Protein AF-A0A7R7CDA8-F1 (afdb_monomer_lite)

Foldseek 3Di:
DDDDDDDDDDDDPPDDPDQPWDKEKEFEDEPHAGFFQWKKWKWFAAADFIHTFDIDTHHPRRMDMDTGRLVVSVLGWIKMWTAWGFTPDDPTDDIDRPDIWMATAASDHDRYFYIYPQRRCLLCVLQVVQDDPNTGYDHRVSSRRSSVCSLLQADGRVRHGHPVVVPD

Structure (mmCIF, N/CA/C/O backbone):
data_AF-A0A7R7CDA8-F1
#
_entry.id   AF-A0A7R7CDA8-F1
#
loop_
_atom_site.group_PDB
_atom_site.id
_atom_site.type_symbol
_atom_site.label_atom_id
_atom_site.label_alt_id
_atom_site.label_comp_id
_atom_site.label_asym_id
_atom_site.label_entity_id
_atom_site.label_seq_id
_atom_site.pdbx_PDB_ins_code
_atom_site.Cartn_x
_atom_site.Cartn_y
_atom_site.Cartn_z
_atom_site.occupancy
_atom_site.B_iso_or_equiv
_atom_site.auth_seq_id
_atom_site.auth_comp_id
_atom_site.auth_asym_id
_atom_site.auth_atom_id
_atom_site.pdbx_PDB_model_num
ATOM 1 N N . MET A 1 1 ? -35.662 58.544 35.045 1.00 44.59 1 MET A N 1
ATOM 2 C CA . MET A 1 1 ? -34.214 58.289 34.892 1.00 44.59 1 MET A CA 1
ATOM 3 C C . MET A 1 1 ? -34.070 57.003 34.082 1.00 44.59 1 MET A C 1
ATOM 5 O O . MET A 1 1 ? -34.514 55.969 34.555 1.00 44.59 1 MET A O 1
ATOM 9 N N . ARG A 1 2 ? -33.651 57.085 32.811 1.00 40.75 2 ARG A N 1
ATOM 10 C CA . ARG A 1 2 ? -33.626 55.955 31.859 1.00 40.75 2 ARG A CA 1
ATOM 11 C C . ARG A 1 2 ? -32.234 55.307 31.880 1.00 40.75 2 ARG A C 1
ATOM 13 O O . ARG A 1 2 ? -31.263 56.012 31.633 1.00 40.75 2 ARG A O 1
ATOM 20 N N . LEU A 1 3 ? -32.142 54.012 32.191 1.00 42.69 3 LEU A N 1
ATOM 21 C CA . LEU A 1 3 ? -30.902 53.231 32.065 1.00 42.69 3 LEU A CA 1
ATOM 22 C C . LEU A 1 3 ? -30.640 52.905 30.581 1.00 42.69 3 LEU A C 1
ATOM 24 O O . LEU A 1 3 ? -31.584 52.492 29.901 1.00 42.69 3 LEU A O 1
ATOM 28 N N . PRO A 1 4 ? -29.406 53.037 30.065 1.00 54.59 4 PRO A N 1
ATOM 29 C CA . PRO A 1 4 ? -29.075 52.555 28.732 1.00 54.59 4 PRO A CA 1
ATOM 30 C C . PRO A 1 4 ? -28.797 51.043 28.758 1.00 54.59 4 PRO A C 1
ATOM 32 O O . PRO A 1 4 ? -28.046 50.545 29.595 1.00 54.59 4 PRO A O 1
ATOM 35 N N . PHE A 1 5 ? -29.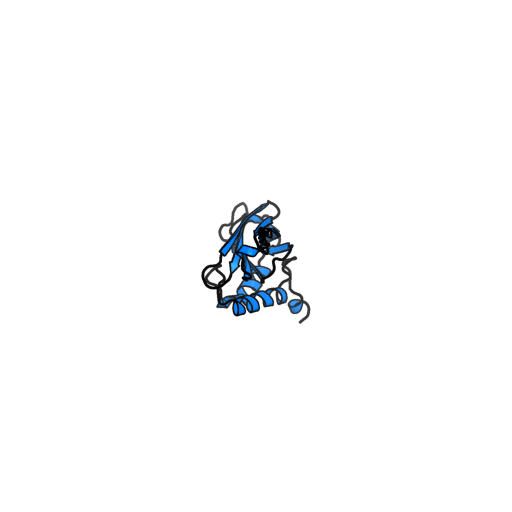410 50.319 27.822 1.00 48.09 5 PHE A N 1
ATOM 36 C CA . PHE A 1 5 ? -29.092 48.925 27.516 1.00 48.09 5 PHE A CA 1
ATOM 37 C C . PHE A 1 5 ? -27.724 48.855 26.822 1.00 48.09 5 PHE A C 1
ATOM 39 O O . PHE A 1 5 ? -27.532 49.476 25.778 1.00 48.09 5 PHE A O 1
ATOM 46 N N . LEU A 1 6 ? -26.782 48.091 27.382 1.00 49.06 6 LEU A N 1
ATOM 47 C CA . LEU A 1 6 ? -25.531 47.735 26.709 1.00 49.06 6 LEU A CA 1
ATOM 48 C C . LEU A 1 6 ? -25.784 46.506 25.824 1.00 49.06 6 LEU A C 1
ATOM 50 O O . LEU A 1 6 ? -26.070 45.422 26.331 1.00 49.06 6 LEU A O 1
ATOM 54 N N . ALA A 1 7 ? -25.690 46.671 24.506 1.00 50.28 7 ALA A N 1
ATOM 55 C CA . ALA A 1 7 ? -25.709 45.563 23.559 1.00 50.28 7 ALA A CA 1
ATOM 56 C C . ALA A 1 7 ? -24.302 44.946 23.469 1.00 50.28 7 ALA A C 1
ATOM 58 O O . ALA A 1 7 ? -23.361 45.607 23.035 1.00 50.28 7 ALA A O 1
ATOM 59 N N . PHE A 1 8 ? -24.154 43.686 23.880 1.00 51.22 8 PHE A N 1
ATOM 60 C CA . PHE A 1 8 ? -22.940 42.904 23.643 1.00 51.22 8 PHE A CA 1
ATOM 61 C C . PHE A 1 8 ? -23.009 42.286 22.242 1.00 51.22 8 PHE A C 1
ATOM 63 O O . PHE A 1 8 ? -23.860 41.440 21.972 1.00 51.22 8 PHE A O 1
ATOM 70 N N . ALA A 1 9 ? -22.118 42.708 21.345 1.00 58.09 9 ALA A N 1
ATOM 71 C CA . ALA A 1 9 ? -21.934 42.062 20.053 1.00 58.09 9 ALA A CA 1
ATOM 72 C C . ALA A 1 9 ? -21.093 40.788 20.239 1.00 58.09 9 ALA A C 1
ATOM 74 O O . ALA A 1 9 ? -19.921 40.859 20.609 1.00 58.09 9 ALA A O 1
ATOM 75 N N . PHE A 1 10 ? -21.688 39.621 19.989 1.00 52.91 10 PHE A N 1
ATOM 76 C CA . PHE A 1 10 ? -20.955 38.360 19.885 1.00 52.91 10 PHE A CA 1
ATOM 77 C C . PHE A 1 10 ? -20.250 38.313 18.526 1.00 52.91 10 PHE A C 1
ATOM 79 O O . PHE A 1 10 ? -20.888 38.121 17.492 1.00 52.91 10 PHE A O 1
ATOM 86 N N . VAL A 1 11 ? -18.929 38.489 18.519 1.00 62.44 11 VAL A N 1
ATOM 87 C CA . VAL A 1 11 ? -18.104 38.206 17.339 1.00 62.44 11 VAL A CA 1
ATOM 88 C C . VAL A 1 11 ? -17.944 36.691 17.249 1.00 62.44 11 VAL A C 1
ATOM 90 O O . VAL A 1 11 ? -17.251 36.078 18.058 1.00 62.44 11 VAL A O 1
ATOM 93 N N . THR A 1 12 ? -18.612 36.070 16.282 1.00 63.50 12 THR A N 1
ATOM 94 C CA . THR A 1 12 ? -18.395 34.664 15.934 1.00 63.50 12 THR A CA 1
ATOM 95 C C . THR A 1 12 ? -17.119 34.578 15.102 1.00 63.50 12 THR A C 1
ATOM 97 O O . THR A 1 12 ? -17.094 34.965 13.937 1.00 63.50 12 THR A O 1
ATOM 100 N N . ALA A 1 13 ? -16.032 34.101 15.708 1.00 61.81 13 ALA A N 1
ATOM 101 C CA . ALA A 1 13 ? -14.831 33.740 14.968 1.00 61.81 13 ALA A CA 1
ATOM 102 C C . ALA A 1 13 ? -15.114 32.453 14.180 1.00 61.81 13 ALA A C 1
ATOM 104 O O . ALA A 1 13 ? -15.270 31.379 14.761 1.00 61.81 13 ALA A O 1
ATOM 105 N N . ALA A 1 14 ? -15.213 32.562 12.855 1.00 57.84 14 ALA A N 1
ATOM 106 C CA . ALA A 1 14 ? -15.230 31.402 11.978 1.00 57.84 14 ALA A CA 1
ATOM 107 C C . ALA A 1 14 ? -13.819 30.794 11.957 1.00 57.84 14 ALA A C 1
ATOM 109 O O . ALA A 1 14 ? -12.921 31.305 11.289 1.00 57.84 14 ALA A O 1
ATOM 110 N N . PHE A 1 15 ? -13.607 29.719 12.715 1.00 57.94 15 PHE A N 1
ATOM 111 C CA . PHE A 1 15 ? -12.424 28.881 12.551 1.00 57.94 15 PHE A CA 1
ATOM 112 C C . PHE A 1 15 ? -12.569 28.131 11.225 1.00 57.94 15 PHE A C 1
ATOM 114 O O . PHE A 1 15 ? -13.362 27.197 11.118 1.00 57.94 15 PHE A O 1
ATOM 121 N N . GLY A 1 16 ? -11.841 28.562 10.194 1.00 54.62 16 GLY A N 1
ATOM 122 C CA . GLY A 1 16 ? -11.698 27.766 8.980 1.00 54.62 16 GLY A CA 1
ATOM 123 C C . GLY A 1 16 ? -11.027 26.441 9.338 1.00 54.62 16 GLY A C 1
ATOM 124 O O . GLY A 1 16 ? -9.942 26.449 9.919 1.00 54.62 16 GLY A O 1
ATOM 125 N N . GLN A 1 17 ? -11.670 25.311 9.029 1.00 57.81 17 GLN A N 1
ATOM 126 C CA . GLN A 1 17 ? -11.016 24.007 9.110 1.00 57.81 17 GLN A CA 1
ATOM 127 C C . GLN A 1 17 ? -9.815 24.029 8.165 1.00 57.81 17 GLN A C 1
ATOM 129 O O . GLN A 1 17 ? -9.971 24.077 6.946 1.00 57.81 17 GLN A O 1
ATOM 134 N N . VAL A 1 18 ? -8.611 24.027 8.732 1.00 57.12 18 VAL A N 1
ATOM 135 C CA . VAL A 1 18 ? -7.400 23.776 7.957 1.00 57.12 18 VAL A CA 1
ATOM 136 C C . VAL A 1 18 ? -7.504 22.333 7.475 1.00 57.12 18 VAL A C 1
ATOM 138 O O . VAL A 1 18 ? -7.605 21.420 8.295 1.00 57.12 18 VAL A O 1
ATOM 141 N N . ALA A 1 19 ? -7.535 22.128 6.158 1.00 60.88 19 ALA A N 1
ATOM 142 C CA . ALA A 1 19 ? -7.424 20.792 5.592 1.00 60.88 19 ALA A CA 1
ATOM 143 C C . ALA A 1 19 ? -6.129 20.157 6.119 1.00 60.88 19 ALA A C 1
ATOM 145 O O . ALA A 1 19 ? -5.048 20.728 5.962 1.00 60.88 19 ALA A O 1
ATOM 146 N N . SER A 1 20 ? -6.240 19.007 6.783 1.00 73.81 20 SER A N 1
ATOM 147 C CA . SER A 1 20 ? -5.081 18.280 7.298 1.00 73.81 20 SER A CA 1
ATOM 148 C C . SER A 1 20 ? -4.469 17.501 6.141 1.00 73.81 20 SER A C 1
ATOM 150 O O . SER A 1 20 ? -4.792 16.334 5.923 1.00 73.81 20 SER A O 1
ATOM 152 N N . ALA A 1 21 ? -3.649 18.183 5.346 1.00 84.31 21 ALA A N 1
ATOM 153 C CA . ALA A 1 21 ? -2.891 17.552 4.280 1.00 84.31 21 ALA A CA 1
ATOM 154 C C . ALA A 1 21 ? -1.865 16.595 4.900 1.00 84.31 21 ALA A C 1
ATOM 156 O O . ALA A 1 21 ? -0.962 17.022 5.619 1.00 84.31 21 ALA A O 1
ATOM 157 N N . GLU A 1 22 ? -2.018 15.307 4.621 1.00 92.19 22 GLU A N 1
ATOM 158 C CA . GLU A 1 22 ? -1.048 14.281 4.974 1.00 92.19 22 GLU A CA 1
ATOM 159 C C . GLU A 1 22 ? -0.242 13.855 3.752 1.00 92.19 22 GLU A C 1
ATOM 161 O O . GLU A 1 22 ? -0.680 13.968 2.602 1.00 92.19 22 GLU A O 1
ATOM 166 N N . GLN A 1 23 ? 0.968 13.374 4.023 1.00 95.56 23 GLN A N 1
ATOM 167 C CA . GLN A 1 23 ? 1.880 12.8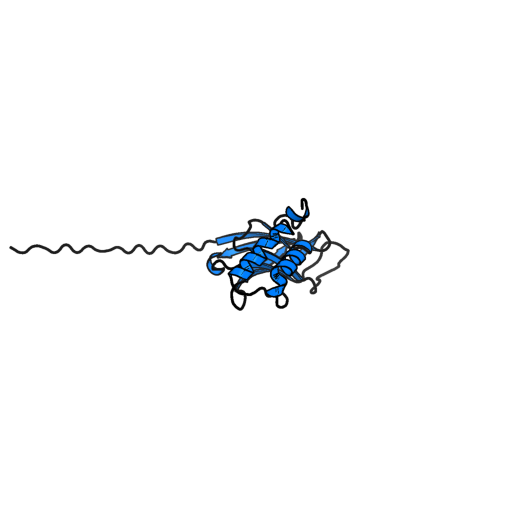61 3.019 1.00 95.56 23 GLN A CA 1
ATOM 168 C C . GLN A 1 23 ? 2.157 11.390 3.300 1.00 95.56 23 GLN A C 1
ATOM 170 O O . GLN A 1 23 ? 2.491 11.018 4.421 1.00 95.56 23 GLN A O 1
ATOM 175 N N . LEU A 1 24 ? 2.072 10.585 2.248 1.00 97.50 24 LEU A N 1
ATOM 176 C CA . LEU A 1 24 ? 2.471 9.184 2.256 1.00 97.50 24 LEU A CA 1
ATOM 177 C C . LEU A 1 24 ? 3.455 8.974 1.112 1.00 97.50 24 LEU A C 1
ATOM 179 O O . LEU A 1 24 ? 3.135 9.275 -0.039 1.00 97.50 24 LEU A O 1
ATOM 183 N N . VAL A 1 25 ? 4.643 8.472 1.420 1.00 98.50 25 VAL A N 1
ATOM 184 C CA . VAL A 1 25 ? 5.597 7.997 0.412 1.00 98.50 25 VAL A CA 1
ATOM 185 C C . VAL A 1 25 ? 5.597 6.478 0.391 1.00 98.50 25 VAL A C 1
ATOM 187 O O . VAL A 1 25 ? 5.210 5.834 1.363 1.00 98.50 25 VAL A O 1
ATOM 190 N N . GLY A 1 26 ? 6.027 5.880 -0.706 1.00 98.50 26 GLY A N 1
ATOM 191 C CA . GLY A 1 26 ? 6.165 4.437 -0.732 1.00 98.50 26 GLY A CA 1
ATOM 192 C C . GLY A 1 26 ? 6.787 3.905 -2.000 1.00 98.50 26 GLY A C 1
ATOM 193 O O . GLY A 1 26 ? 7.103 4.665 -2.912 1.00 98.50 26 GLY A O 1
ATOM 194 N N . ASN A 1 27 ? 6.939 2.587 -2.039 1.00 98.62 27 ASN A N 1
ATOM 195 C CA . ASN A 1 27 ? 7.483 1.856 -3.174 1.00 98.62 27 ASN A CA 1
ATOM 196 C C . ASN A 1 27 ? 6.552 0.712 -3.572 1.00 98.62 27 ASN A C 1
ATOM 198 O O . ASN A 1 27 ? 5.905 0.100 -2.718 1.00 98.62 27 ASN A O 1
ATOM 202 N N . ILE A 1 28 ? 6.492 0.421 -4.870 1.00 98.75 28 ILE A N 1
ATOM 203 C CA . ILE A 1 28 ? 5.852 -0.780 -5.404 1.00 98.75 28 ILE A CA 1
ATOM 204 C C . ILE A 1 28 ? 6.943 -1.742 -5.863 1.00 98.75 28 ILE A C 1
ATOM 206 O O . ILE A 1 28 ? 7.731 -1.426 -6.762 1.00 98.75 28 ILE A O 1
ATOM 210 N N . ASN A 1 29 ? 6.955 -2.932 -5.274 1.00 97.94 29 ASN A N 1
ATOM 211 C CA . ASN A 1 29 ? 7.921 -3.978 -5.569 1.00 97.94 29 ASN A CA 1
ATOM 212 C C . ASN A 1 29 ? 7.197 -5.257 -5.998 1.00 97.94 29 ASN A C 1
ATOM 214 O O . ASN A 1 29 ? 6.132 -5.583 -5.483 1.00 97.94 29 ASN A O 1
ATOM 218 N N . GLY A 1 30 ? 7.796 -6.001 -6.920 1.00 95.44 30 GLY A N 1
ATOM 219 C CA . GLY A 1 30 ? 7.362 -7.346 -7.278 1.00 95.44 30 GLY A CA 1
ATOM 220 C C . GLY A 1 30 ? 8.524 -8.159 -7.828 1.00 95.44 30 GLY A C 1
ATOM 221 O O . GLY A 1 30 ? 9.434 -7.612 -8.448 1.00 95.44 30 GLY A O 1
ATOM 222 N N . GLY A 1 31 ? 8.545 -9.457 -7.540 1.00 91.88 31 GLY A N 1
ATOM 223 C CA . GLY A 1 31 ? 9.640 -10.373 -7.858 1.00 91.88 31 GLY A CA 1
ATOM 224 C C . GLY A 1 31 ? 10.962 -10.048 -7.152 1.00 91.88 31 GLY A C 1
ATOM 225 O O . GLY A 1 31 ? 11.999 -10.568 -7.556 1.00 91.88 31 GLY A O 1
ATOM 226 N N . GLY A 1 32 ? 10.951 -9.164 -6.146 1.00 90.62 32 GLY A N 1
ATOM 227 C CA . GLY A 1 32 ? 12.151 -8.665 -5.458 1.00 90.62 32 GLY A CA 1
ATOM 228 C C . GLY A 1 32 ? 12.735 -7.351 -6.000 1.00 90.62 32 GLY A C 1
ATOM 229 O O . GLY A 1 32 ? 13.841 -6.981 -5.618 1.00 90.62 32 GLY A O 1
ATOM 230 N N . GLY A 1 33 ? 12.029 -6.628 -6.875 1.00 95.06 33 GLY A N 1
ATOM 231 C CA . GLY A 1 33 ? 12.523 -5.390 -7.489 1.00 95.06 33 GLY A CA 1
ATOM 232 C C . GLY A 1 33 ? 11.400 -4.419 -7.840 1.00 95.06 33 GLY A C 1
ATOM 233 O O . GLY A 1 33 ? 10.232 -4.747 -7.642 1.00 95.06 33 GLY A O 1
ATOM 234 N N . PRO A 1 34 ? 11.728 -3.208 -8.313 1.00 97.56 34 PRO A N 1
ATOM 235 C CA . PRO A 1 34 ? 10.736 -2.156 -8.473 1.00 97.56 34 PRO A CA 1
ATOM 236 C C . PRO A 1 34 ? 9.818 -2.385 -9.677 1.00 97.56 34 PRO A C 1
ATOM 238 O O . PRO A 1 34 ? 10.229 -2.928 -10.710 1.00 97.56 34 PRO A O 1
ATOM 241 N N . ILE A 1 35 ? 8.576 -1.919 -9.546 1.00 98.19 35 ILE A N 1
ATOM 242 C CA . ILE A 1 35 ? 7.593 -1.863 -10.630 1.00 98.19 35 ILE A CA 1
ATOM 243 C C . ILE A 1 35 ? 7.330 -0.394 -10.960 1.00 98.19 35 ILE A C 1
ATOM 245 O O . ILE A 1 35 ? 6.693 0.329 -10.191 1.00 98.19 35 ILE A O 1
ATOM 249 N N . ALA A 1 36 ? 7.799 0.049 -12.124 1.00 97.88 36 ALA A N 1
ATOM 250 C CA . ALA A 1 36 ? 7.586 1.418 -12.587 1.00 97.88 36 ALA A CA 1
ATOM 251 C C . ALA A 1 36 ? 6.233 1.595 -13.270 1.00 97.88 36 ALA A C 1
ATOM 253 O O . ALA A 1 36 ? 5.645 0.623 -13.735 1.00 97.88 36 ALA A O 1
ATOM 254 N N . LYS A 1 37 ? 5.757 2.839 -13.397 1.00 97.94 37 LYS A N 1
ATOM 255 C CA . LYS A 1 37 ? 4.505 3.184 -14.095 1.00 97.94 37 LYS A CA 1
ATOM 256 C C . LYS A 1 37 ? 3.281 2.385 -13.617 1.00 97.94 37 LYS A C 1
ATOM 258 O O . LYS A 1 37 ? 2.303 2.257 -14.351 1.00 97.94 37 LYS A O 1
ATOM 263 N N . SER A 1 38 ? 3.330 1.830 -12.408 1.00 98.56 38 SER A N 1
ATOM 264 C CA . SER A 1 38 ? 2.185 1.188 -11.771 1.00 98.56 38 SER A CA 1
ATOM 265 C C . SER A 1 38 ? 1.227 2.279 -11.329 1.00 98.56 38 SER A C 1
ATOM 267 O O . SER A 1 38 ? 1.658 3.235 -10.687 1.00 98.56 38 SER A O 1
ATOM 269 N N . THR A 1 39 ? -0.063 2.141 -11.625 1.00 98.81 39 THR A N 1
ATOM 270 C CA . THR A 1 39 ? -1.084 3.035 -11.070 1.00 98.81 39 THR A CA 1
ATOM 271 C C . THR A 1 39 ? -1.294 2.675 -9.609 1.00 98.81 39 THR A C 1
ATOM 273 O O . THR A 1 39 ? -1.633 1.533 -9.309 1.00 98.81 39 THR A O 1
ATOM 276 N N . VAL A 1 40 ? -1.076 3.629 -8.706 1.00 98.88 40 VAL A N 1
ATOM 277 C CA . VAL A 1 40 ? -1.234 3.445 -7.261 1.00 98.88 40 VAL A CA 1
ATOM 278 C C . VAL A 1 40 ? -2.386 4.311 -6.789 1.00 98.88 40 VAL A C 1
ATOM 280 O O . VAL A 1 40 ? -2.373 5.526 -6.991 1.00 98.88 40 VAL A O 1
ATOM 283 N N . THR A 1 41 ? -3.358 3.697 -6.128 1.00 98.88 41 THR A N 1
ATOM 284 C CA . THR A 1 41 ? -4.545 4.383 -5.620 1.00 98.88 41 THR A CA 1
ATOM 285 C C . THR A 1 41 ? -4.647 4.193 -4.114 1.00 98.88 41 THR A C 1
ATOM 287 O O . THR A 1 41 ? -4.564 3.067 -3.625 1.00 98.88 41 THR A O 1
ATOM 290 N N . LEU A 1 42 ? -4.831 5.299 -3.392 1.00 98.75 42 LEU A N 1
ATOM 291 C CA . LEU A 1 42 ? -5.131 5.323 -1.965 1.00 98.75 42 LEU A CA 1
ATOM 292 C C . LEU A 1 42 ? -6.640 5.421 -1.758 1.00 98.75 42 LEU A C 1
ATOM 294 O O . LEU A 1 42 ? -7.300 6.322 -2.285 1.00 98.75 42 LEU A O 1
ATOM 298 N N . TRP A 1 43 ? -7.161 4.512 -0.947 1.00 98.81 43 TRP A N 1
ATOM 299 C CA . TRP A 1 43 ? -8.577 4.358 -0.662 1.00 98.81 43 TRP A CA 1
ATOM 300 C C . TRP A 1 43 ? -8.857 4.445 0.837 1.00 98.81 43 TRP A C 1
ATOM 302 O O . TRP A 1 43 ? -8.009 4.091 1.654 1.00 98.81 43 TRP A O 1
ATOM 312 N N . ALA A 1 44 ? -10.079 4.842 1.175 1.00 98.56 44 ALA A N 1
ATOM 313 C CA . ALA A 1 44 ? -10.680 4.694 2.494 1.00 98.56 44 ALA A CA 1
ATOM 314 C C . ALA A 1 44 ? -11.804 3.646 2.427 1.00 98.56 44 ALA A C 1
ATOM 316 O O . ALA A 1 44 ? -12.765 3.811 1.673 1.00 98.56 44 ALA A O 1
ATOM 317 N N . ALA A 1 45 ? -11.657 2.554 3.173 1.00 98.56 45 ALA A N 1
ATOM 318 C CA . ALA A 1 45 ? -12.616 1.466 3.309 1.00 98.56 45 ALA A CA 1
ATOM 319 C C . ALA A 1 45 ? -13.488 1.669 4.551 1.00 98.56 45 ALA A C 1
ATOM 321 O O . ALA A 1 45 ? -13.007 1.562 5.683 1.00 98.56 45 ALA A O 1
ATOM 322 N N . GLY A 1 46 ? -14.776 1.878 4.312 1.00 96.88 46 GLY A N 1
ATOM 323 C CA . GLY A 1 46 ? -15.813 1.941 5.332 1.00 96.88 46 GLY A CA 1
ATOM 324 C C . GLY A 1 46 ? -17.023 1.104 4.932 1.00 96.88 46 GLY A C 1
ATOM 325 O O . GLY A 1 46 ? -16.920 0.118 4.188 1.00 96.88 46 GLY A O 1
ATOM 326 N N . GLU A 1 47 ? -18.192 1.518 5.408 1.00 94.81 47 GLU A N 1
ATOM 327 C CA . GLU A 1 47 ? -19.454 0.903 5.010 1.00 94.81 47 GLU A CA 1
ATOM 328 C C . GLU A 1 47 ? -19.806 1.278 3.563 1.00 94.81 47 GLU A C 1
ATOM 330 O O . GLU A 1 47 ? -19.939 2.449 3.214 1.00 94.81 47 GLU A O 1
ATOM 335 N N . GLY A 1 48 ? -19.991 0.272 2.705 1.00 93.50 48 GLY A N 1
ATOM 336 C CA . GLY A 1 48 ? -20.367 0.478 1.305 1.00 93.50 48 GLY A CA 1
ATOM 337 C C . GLY A 1 48 ? -19.174 0.534 0.352 1.00 93.50 48 GLY A C 1
ATOM 338 O O . GLY A 1 48 ? -18.267 -0.286 0.440 1.00 93.50 48 GLY A O 1
ATOM 339 N N . ALA A 1 49 ? -19.214 1.418 -0.644 1.00 96.62 49 ALA A N 1
ATOM 340 C CA . ALA A 1 49 ? -18.121 1.540 -1.607 1.00 96.62 49 ALA A CA 1
ATOM 341 C C . ALA A 1 49 ? -16.968 2.367 -1.006 1.00 96.62 49 ALA A C 1
ATOM 343 O O . ALA A 1 49 ? -17.237 3.412 -0.414 1.00 96.62 49 ALA A O 1
ATOM 344 N N . PRO A 1 50 ? -15.701 1.950 -1.171 1.00 98.25 50 PRO A N 1
ATOM 345 C CA . PRO A 1 50 ? -14.565 2.694 -0.646 1.00 98.25 50 PRO A CA 1
ATOM 346 C C . PRO A 1 50 ? -14.388 4.036 -1.367 1.00 98.25 50 PRO A C 1
ATOM 348 O O . PRO A 1 50 ? -14.588 4.150 -2.579 1.00 98.25 50 PRO A O 1
ATOM 351 N N . THR A 1 51 ? -13.954 5.049 -0.622 1.00 98.12 51 THR A N 1
ATOM 352 C CA . THR A 1 51 ? -13.704 6.395 -1.150 1.00 98.12 51 THR A CA 1
ATOM 353 C C . THR A 1 51 ? -12.286 6.484 -1.703 1.00 98.12 51 THR A C 1
ATOM 355 O O . THR A 1 51 ? -11.324 6.211 -0.987 1.00 98.12 51 THR A O 1
ATOM 358 N N . LYS A 1 52 ? -12.123 6.903 -2.965 1.00 98.12 52 LYS A N 1
ATOM 359 C CA . LYS A 1 52 ? -10.799 7.211 -3.530 1.00 98.12 52 LYS A CA 1
ATOM 360 C C . LYS A 1 52 ? -10.277 8.516 -2.933 1.00 98.12 52 LYS A C 1
ATOM 362 O O . LYS A 1 52 ? -10.889 9.564 -3.134 1.00 98.12 52 LYS A O 1
ATOM 367 N N . LEU A 1 53 ? -9.143 8.466 -2.240 1.00 97.94 53 LEU A N 1
ATOM 368 C CA . LEU A 1 53 ? -8.523 9.641 -1.624 1.00 97.94 53 LEU A CA 1
ATOM 369 C C . LEU A 1 53 ? -7.516 10.312 -2.556 1.00 97.94 53 LEU A C 1
ATOM 371 O O . LEU A 1 53 ? -7.498 11.537 -2.663 1.00 97.94 53 LEU A O 1
ATOM 375 N N . SER A 1 54 ? -6.678 9.515 -3.220 1.00 98.00 54 SER A N 1
ATOM 376 C CA . SER A 1 54 ? -5.641 10.002 -4.130 1.00 98.00 54 SER A CA 1
ATOM 377 C C . SER A 1 54 ? -5.191 8.898 -5.088 1.00 98.00 54 SER A C 1
ATOM 379 O O . SER A 1 54 ? -5.417 7.715 -4.836 1.00 98.00 54 SER A O 1
ATOM 381 N N . GLU A 1 55 ? -4.575 9.279 -6.202 1.00 98.56 55 GLU A N 1
ATOM 382 C CA . GLU A 1 55 ? -4.086 8.364 -7.233 1.00 98.56 55 GLU A CA 1
ATOM 383 C C . GLU A 1 55 ? -2.848 8.952 -7.906 1.00 98.56 55 GLU A C 1
ATOM 385 O O . GLU A 1 55 ? -2.783 10.152 -8.167 1.00 98.56 55 GLU A O 1
ATOM 390 N N . THR A 1 56 ? -1.854 8.110 -8.159 1.00 98.62 56 THR A N 1
ATOM 391 C CA . THR A 1 56 ? -0.591 8.499 -8.787 1.00 98.62 56 THR A CA 1
ATOM 392 C C . THR A 1 56 ? -0.023 7.331 -9.594 1.00 98.62 56 THR A C 1
ATOM 394 O O . THR A 1 56 ? -0.651 6.279 -9.723 1.00 98.62 56 THR A O 1
ATOM 397 N N . SER A 1 57 ? 1.157 7.504 -10.181 1.00 98.56 57 SER A N 1
ATOM 398 C CA . SER A 1 57 ? 1.906 6.418 -10.812 1.00 98.56 57 SER A CA 1
ATOM 399 C C . SER A 1 57 ? 3.341 6.378 -10.311 1.00 98.56 57 SER A C 1
ATOM 401 O O . SER A 1 57 ? 3.904 7.416 -9.966 1.00 98.56 57 SER A O 1
ATOM 403 N N . THR A 1 58 ? 3.925 5.183 -10.263 1.00 98.75 58 THR A N 1
ATOM 404 C CA . THR A 1 58 ? 5.306 5.019 -9.800 1.00 98.75 58 THR A CA 1
ATOM 405 C C . THR A 1 58 ? 6.337 5.538 -10.800 1.00 98.75 58 THR A C 1
ATOM 407 O O . THR A 1 58 ? 6.153 5.434 -12.018 1.00 98.75 58 THR A O 1
ATOM 410 N N . GLY A 1 59 ? 7.449 6.056 -10.274 1.00 98.31 59 GLY A N 1
ATOM 411 C CA . GLY A 1 59 ? 8.663 6.356 -11.033 1.00 98.31 59 GLY A CA 1
ATOM 412 C C . GLY A 1 59 ? 9.414 5.097 -11.479 1.00 98.31 59 GLY A C 1
ATOM 413 O O . GLY A 1 59 ? 8.990 3.972 -11.212 1.00 98.31 59 GLY A O 1
ATOM 414 N N . ASP A 1 60 ? 10.548 5.274 -12.164 1.00 96.31 60 ASP A N 1
ATOM 415 C CA . ASP A 1 60 ? 11.365 4.155 -12.668 1.00 96.31 60 ASP A CA 1
ATOM 416 C C . ASP A 1 60 ? 11.969 3.275 -11.564 1.00 96.31 60 ASP A C 1
ATOM 418 O O . ASP A 1 60 ? 12.257 2.103 -11.801 1.00 96.31 60 ASP A O 1
ATOM 422 N N . ASP A 1 61 ? 12.123 3.826 -10.364 1.00 96.88 61 ASP A N 1
ATOM 423 C CA . ASP A 1 61 ? 12.569 3.156 -9.143 1.00 96.88 61 ASP A CA 1
ATOM 424 C C . ASP A 1 61 ? 11.418 2.522 -8.343 1.00 96.88 61 ASP A C 1
ATOM 426 O O . ASP A 1 61 ? 11.645 1.978 -7.266 1.00 96.88 61 ASP A O 1
ATOM 430 N N . GLY A 1 62 ? 10.186 2.559 -8.861 1.00 98.31 62 GLY A N 1
ATOM 431 C CA . GLY A 1 62 ? 9.001 2.042 -8.180 1.00 98.31 62 GLY A CA 1
ATOM 432 C C . GLY A 1 62 ? 8.450 2.969 -7.095 1.00 98.31 62 GLY A C 1
ATOM 433 O O . GLY A 1 62 ? 7.439 2.625 -6.481 1.00 98.31 62 GLY A O 1
ATOM 434 N N . ALA A 1 63 ? 9.056 4.140 -6.878 1.00 98.75 63 ALA A N 1
ATOM 435 C CA . ALA A 1 63 ? 8.636 5.070 -5.842 1.00 98.75 63 ALA A CA 1
ATOM 436 C C . ALA A 1 63 ? 7.367 5.835 -6.233 1.00 98.75 63 ALA A C 1
ATOM 438 O O . ALA A 1 63 ? 7.150 6.188 -7.395 1.00 98.75 63 ALA A O 1
ATOM 439 N N . PHE A 1 64 ? 6.539 6.145 -5.240 1.00 98.75 64 PHE A N 1
ATOM 440 C CA . PHE A 1 64 ? 5.390 7.031 -5.360 1.00 98.75 64 PHE A CA 1
ATOM 441 C C . PHE A 1 64 ? 5.276 7.952 -4.144 1.00 98.75 64 PHE A C 1
ATOM 443 O O . PHE A 1 64 ? 5.862 7.728 -3.083 1.00 98.75 64 PHE A O 1
ATOM 450 N N . ARG A 1 65 ? 4.470 9.003 -4.300 1.00 98.31 65 ARG A N 1
ATOM 451 C CA . ARG A 1 65 ? 4.138 9.938 -3.229 1.00 98.31 65 ARG A CA 1
ATOM 452 C C . ARG A 1 65 ? 2.710 10.437 -3.382 1.00 98.31 65 ARG A C 1
ATOM 454 O O . ARG A 1 65 ? 2.298 10.797 -4.484 1.00 98.31 65 ARG A O 1
ATOM 461 N N . PHE A 1 66 ? 2.004 10.520 -2.263 1.00 93.56 66 PHE A N 1
ATOM 462 C CA . PHE A 1 66 ? 0.713 11.175 -2.133 1.00 93.56 66 PHE A CA 1
ATOM 463 C C . PHE A 1 66 ? 0.823 12.445 -1.306 1.00 93.56 66 PHE A C 1
ATOM 465 O O . PHE A 1 66 ? 1.555 12.509 -0.321 1.00 93.56 66 PHE A O 1
ATOM 472 N N . GLU A 1 67 ? 0.011 13.418 -1.687 1.00 95.25 67 GLU A N 1
ATOM 473 C CA . GLU A 1 67 ? -0.576 14.381 -0.767 1.00 95.25 67 GLU A CA 1
ATOM 474 C C . GLU A 1 67 ? -2.080 14.124 -0.789 1.00 95.25 67 GLU A C 1
ATOM 476 O O . GLU A 1 67 ? -2.669 13.944 -1.862 1.00 95.25 67 GLU A O 1
ATOM 481 N N . PHE A 1 68 ? -2.699 14.022 0.381 1.00 94.06 68 PHE A N 1
ATOM 482 C CA . PHE A 1 68 ? -4.122 13.725 0.484 1.00 94.06 68 PHE A CA 1
ATOM 483 C C . PHE A 1 68 ? -4.727 14.358 1.735 1.00 94.06 68 PHE A C 1
ATOM 485 O O . PHE A 1 68 ? -4.040 14.658 2.707 1.00 94.06 68 PHE A O 1
ATOM 492 N N . ASP A 1 69 ? -6.035 14.579 1.689 1.00 93.75 69 ASP A N 1
ATOM 493 C CA . ASP A 1 69 ? -6.791 15.110 2.817 1.00 93.75 69 ASP A CA 1
ATOM 494 C C . ASP A 1 69 ? -7.310 13.947 3.663 1.00 93.75 69 ASP A C 1
ATOM 496 O O . ASP A 1 69 ? -8.255 13.259 3.266 1.00 93.75 69 ASP A O 1
ATOM 500 N N . ILE A 1 70 ? -6.693 13.722 4.826 1.00 91.88 70 ILE A N 1
ATOM 501 C CA . ILE A 1 70 ? -7.082 12.636 5.735 1.00 91.88 70 ILE A CA 1
ATOM 502 C C . ILE A 1 70 ? -8.520 12.798 6.247 1.00 91.88 70 ILE A C 1
ATOM 504 O O . ILE A 1 70 ? -9.169 11.810 6.579 1.00 91.88 70 ILE A O 1
ATOM 508 N N . GLN A 1 71 ? -9.078 14.016 6.252 1.00 93.50 71 GLN A N 1
ATOM 509 C CA . GLN A 1 71 ? -10.459 14.231 6.693 1.00 93.50 71 GLN A CA 1
ATOM 510 C C . GLN A 1 71 ? -11.468 13.539 5.770 1.00 93.50 71 GLN A C 1
AT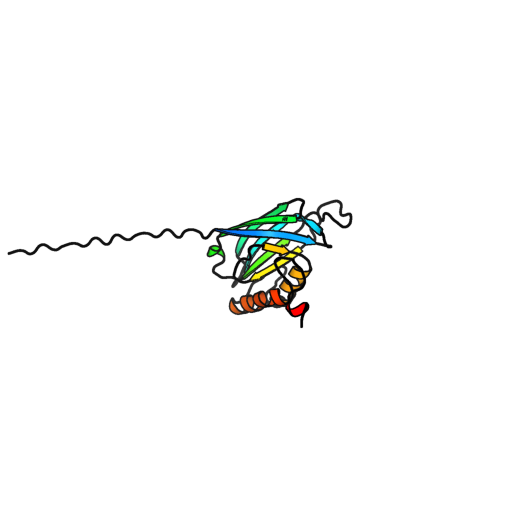OM 512 O O . GLN A 1 71 ? -12.509 13.081 6.238 1.00 93.50 71 GLN A O 1
ATOM 517 N N . LYS A 1 72 ? -11.138 13.370 4.481 1.00 93.88 72 LYS A N 1
ATOM 518 C CA . LYS A 1 72 ? -11.970 12.612 3.531 1.00 93.88 72 LYS A CA 1
ATOM 519 C C . LYS A 1 72 ? -12.027 11.118 3.835 1.00 93.88 72 LYS A C 1
ATOM 521 O O . LYS A 1 72 ? -12.942 10.456 3.362 1.00 93.88 72 LYS A O 1
ATOM 526 N N . ALA A 1 73 ? -11.069 10.595 4.598 1.00 93.75 73 ALA A N 1
ATOM 527 C CA . ALA A 1 73 ? -11.107 9.214 5.054 1.00 93.75 73 ALA A CA 1
ATOM 528 C C . ALA A 1 73 ? -12.112 9.012 6.194 1.00 93.75 73 ALA A C 1
ATOM 530 O O . ALA A 1 73 ? -12.517 7.890 6.435 1.00 93.75 73 ALA A O 1
ATOM 531 N N . GLY A 1 74 ? -12.504 10.055 6.936 1.00 92.38 74 GLY A N 1
ATOM 532 C CA . GLY A 1 74 ? -13.522 9.928 7.988 1.00 92.38 74 GLY A CA 1
ATOM 533 C C . GLY A 1 74 ? -13.185 8.941 9.120 1.00 92.38 74 GLY A C 1
ATOM 534 O O . GLY A 1 74 ? -14.084 8.529 9.846 1.00 92.38 74 GLY A O 1
ATOM 535 N N . GLY A 1 75 ? -11.912 8.561 9.285 1.00 93.62 75 GLY A N 1
ATOM 536 C CA . GLY A 1 75 ? -11.479 7.527 10.235 1.00 93.62 75 GLY A CA 1
ATOM 537 C C . GLY A 1 75 ? -11.617 6.083 9.731 1.00 93.62 75 GLY A C 1
ATOM 538 O O . GLY A 1 75 ? -11.380 5.153 10.504 1.00 93.62 75 GLY A O 1
ATOM 539 N N . ASP A 1 76 ? -11.972 5.898 8.460 1.00 97.88 76 ASP A N 1
ATOM 540 C CA . ASP A 1 76 ? -12.029 4.602 7.788 1.00 97.88 76 ASP A CA 1
ATOM 541 C C . ASP A 1 76 ? -10.641 3.968 7.620 1.00 97.88 76 ASP A C 1
ATOM 543 O O . ASP A 1 76 ? -9.593 4.607 7.764 1.00 97.88 76 ASP A O 1
ATOM 547 N N . VAL A 1 77 ? -10.629 2.674 7.296 1.00 98.62 77 VAL A N 1
ATOM 548 C CA . VAL A 1 77 ? -9.388 1.935 7.060 1.00 98.62 77 VAL A CA 1
ATOM 549 C C . VAL A 1 77 ? -8.782 2.346 5.728 1.00 98.62 77 VAL A C 1
ATOM 551 O O . VAL A 1 77 ? -9.388 2.191 4.673 1.00 98.62 77 VAL A O 1
ATOM 554 N N . LEU A 1 78 ? -7.543 2.809 5.764 1.00 98.69 78 LEU A N 1
ATOM 555 C CA . LEU A 1 78 ? -6.770 3.133 4.582 1.00 98.69 78 LEU A CA 1
ATOM 556 C C . LEU A 1 78 ? -6.206 1.861 3.952 1.00 98.69 78 LEU A C 1
ATOM 558 O O . LEU A 1 78 ? -5.688 0.980 4.647 1.00 98.69 78 LEU A O 1
ATOM 562 N N . TYR A 1 79 ? -6.258 1.784 2.627 1.00 98.81 79 TYR A N 1
ATOM 563 C CA . TYR A 1 79 ? -5.555 0.753 1.873 1.00 98.81 79 TYR A CA 1
ATOM 564 C C . TYR A 1 79 ? -5.092 1.270 0.513 1.00 98.81 79 TYR A C 1
ATOM 566 O O . TYR A 1 79 ? -5.659 2.206 -0.056 1.00 98.81 79 TYR A O 1
ATOM 574 N N . LEU A 1 80 ? -4.037 0.649 0.002 1.00 98.88 80 LEU A N 1
ATOM 575 C CA . LEU A 1 80 ? -3.471 0.909 -1.310 1.00 98.88 80 LEU A CA 1
ATOM 576 C C . LEU A 1 80 ? -3.790 -0.235 -2.258 1.00 98.88 80 LEU A C 1
ATOM 578 O O . LEU A 1 80 ? -3.731 -1.399 -1.865 1.00 98.88 80 LEU A O 1
ATOM 582 N N . THR A 1 81 ? -4.035 0.108 -3.517 1.00 98.88 81 THR A N 1
ATOM 583 C CA . THR A 1 81 ? -3.992 -0.831 -4.642 1.00 98.88 81 THR A CA 1
ATOM 584 C C . THR A 1 81 ? -2.960 -0.354 -5.649 1.00 98.88 81 THR A C 1
ATOM 586 O O . THR A 1 81 ? -2.942 0.834 -5.975 1.00 98.88 81 THR A O 1
ATOM 589 N N . ALA A 1 82 ? -2.146 -1.263 -6.174 1.00 98.75 82 ALA A N 1
ATOM 590 C CA . ALA A 1 82 ? -1.206 -0.993 -7.253 1.00 98.75 82 ALA A CA 1
ATOM 591 C C . ALA A 1 82 ? -1.510 -1.905 -8.446 1.00 98.75 82 ALA A C 1
ATOM 593 O O . ALA A 1 82 ? -1.529 -3.127 -8.299 1.00 98.75 82 ALA A O 1
ATOM 594 N N . ARG 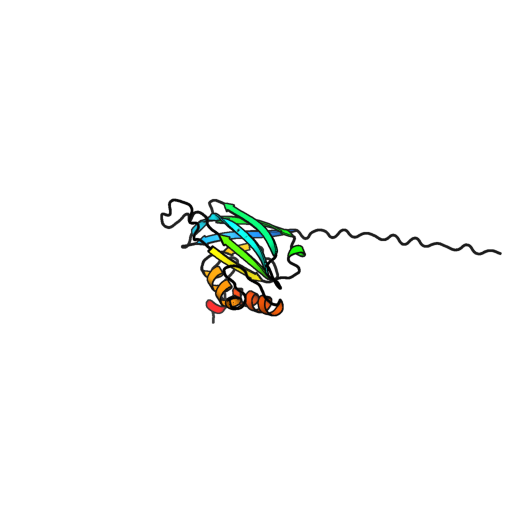A 1 83 ? -1.792 -1.312 -9.609 1.00 98.50 83 ARG A N 1
ATOM 595 C CA . ARG A 1 83 ? -2.202 -2.024 -10.824 1.00 98.50 83 ARG A CA 1
ATOM 596 C C . ARG A 1 83 ? -1.262 -1.760 -11.989 1.00 98.50 83 ARG A C 1
ATOM 598 O O . ARG A 1 83 ? -0.893 -0.617 -12.265 1.00 98.50 83 ARG A O 1
ATOM 605 N N . GLY A 1 84 ? -0.992 -2.816 -12.746 1.00 97.88 84 GLY A N 1
ATOM 606 C CA . GLY A 1 84 ? -0.180 -2.751 -13.951 1.00 97.88 84 GLY A CA 1
ATOM 607 C C . GLY A 1 84 ? 1.280 -2.389 -13.668 1.00 97.88 84 GLY A C 1
ATOM 608 O O . GLY A 1 84 ? 1.832 -2.710 -12.619 1.00 97.88 84 GLY A O 1
ATOM 609 N N . GLY A 1 85 ? 1.898 -1.690 -14.619 1.00 97.44 85 GLY A N 1
ATOM 610 C CA . GLY A 1 85 ? 3.278 -1.223 -14.518 1.00 97.44 85 GLY A CA 1
ATOM 611 C C . GLY A 1 85 ? 4.299 -2.128 -15.206 1.00 97.44 85 GLY A C 1
ATOM 612 O O . GLY A 1 85 ? 3.965 -3.131 -15.828 1.00 97.44 85 GLY A O 1
ATOM 613 N N . GLU A 1 86 ? 5.560 -1.727 -15.138 1.00 97.12 86 GLU A N 1
ATOM 614 C CA . GLU A 1 86 ? 6.712 -2.323 -15.808 1.00 97.12 86 GLU A CA 1
ATOM 615 C C . GLU A 1 86 ? 7.684 -2.869 -14.751 1.00 97.12 86 GLU A C 1
ATOM 617 O O . GLU A 1 86 ? 8.414 -2.081 -14.136 1.00 97.12 86 GLU A O 1
ATOM 622 N N . PRO A 1 87 ? 7.728 -4.196 -14.523 1.00 96.12 87 PRO A N 1
ATOM 623 C CA . PRO A 1 87 ? 8.746 -4.803 -13.674 1.00 96.12 87 PRO A CA 1
ATOM 624 C C . PRO A 1 87 ? 10.140 -4.503 -14.221 1.00 96.12 87 PRO A C 1
ATOM 626 O O . PRO A 1 87 ? 10.428 -4.791 -15.383 1.00 96.12 87 PRO A O 1
ATOM 629 N N . LYS A 1 88 ? 11.020 -3.951 -13.385 1.00 94.56 88 LYS A N 1
ATOM 630 C CA . LYS A 1 88 ? 12.406 -3.634 -13.777 1.00 94.56 88 LYS A CA 1
ATOM 631 C C . LYS A 1 88 ? 13.380 -4.792 -13.575 1.00 94.56 88 LYS A C 1
ATOM 633 O O . LYS A 1 88 ? 14.573 -4.656 -13.832 1.00 94.56 88 LYS A O 1
ATOM 638 N N . ILE A 1 89 ? 12.878 -5.935 -13.125 1.00 89.31 89 ILE A N 1
ATOM 639 C CA . ILE A 1 89 ? 13.646 -7.159 -12.908 1.00 89.31 89 ILE A CA 1
ATOM 640 C C . ILE A 1 89 ? 12.993 -8.346 -13.623 1.00 89.31 89 ILE A C 1
ATOM 642 O O . ILE A 1 89 ? 11.869 -8.259 -14.115 1.00 89.31 89 ILE A O 1
ATOM 646 N N . GLY A 1 90 ? 13.717 -9.465 -13.709 1.00 76.94 90 GLY A N 1
ATOM 647 C CA . GLY A 1 90 ? 13.199 -10.701 -14.307 1.00 76.94 90 GLY A CA 1
ATOM 648 C C . GLY A 1 90 ? 13.125 -10.693 -15.838 1.00 76.94 90 GLY A C 1
ATOM 649 O O . GLY A 1 90 ? 12.432 -11.524 -16.413 1.00 76.94 90 GLY A O 1
ATOM 650 N N . GLY A 1 91 ? 13.820 -9.767 -16.510 1.00 72.50 91 GLY A N 1
ATOM 651 C CA . GLY A 1 91 ? 13.891 -9.719 -17.976 1.00 72.50 91 GLY A CA 1
ATOM 652 C C . GLY A 1 91 ? 12.591 -9.298 -18.671 1.00 72.50 91 GLY A C 1
ATOM 653 O O . GLY A 1 91 ? 12.491 -9.438 -19.889 1.00 72.50 91 GLY A O 1
ATOM 654 N N . SER A 1 92 ? 11.607 -8.786 -17.921 1.00 71.88 92 SER A N 1
ATOM 655 C CA . SER A 1 92 ? 10.373 -8.236 -18.487 1.00 71.88 92 SER A CA 1
ATOM 656 C C . SER A 1 92 ? 10.687 -7.034 -19.382 1.00 71.88 92 SER A C 1
ATOM 658 O O . SER A 1 92 ? 11.408 -6.122 -18.984 1.00 71.88 92 SER A O 1
ATOM 660 N N . GLN A 1 93 ? 10.146 -7.032 -20.600 1.00 71.69 93 GLN A N 1
ATOM 661 C CA . GLN A 1 93 ? 10.408 -6.023 -21.638 1.00 71.69 93 GLN A CA 1
ATOM 662 C C . GLN A 1 93 ? 9.177 -5.137 -21.887 1.00 71.69 93 GLN A C 1
ATOM 664 O O . GLN A 1 93 ? 8.833 -4.837 -23.028 1.00 71.69 93 GLN A O 1
ATOM 669 N N . GLY A 1 94 ? 8.467 -4.744 -20.828 1.00 87.50 94 GLY A N 1
ATOM 670 C CA . GLY A 1 94 ? 7.333 -3.833 -20.960 1.00 87.50 94 GLY A CA 1
ATOM 671 C C . GLY A 1 94 ? 6.296 -3.944 -19.854 1.00 87.50 94 GLY A C 1
ATOM 672 O O . GLY A 1 94 ? 6.518 -4.570 -18.814 1.00 87.50 94 GLY A O 1
ATOM 673 N N . ALA A 1 95 ? 5.163 -3.288 -20.099 1.00 94.75 95 ALA A N 1
ATOM 674 C CA . ALA A 1 95 ? 4.066 -3.207 -19.151 1.00 94.75 95 ALA A CA 1
ATOM 675 C C . ALA A 1 95 ? 3.386 -4.571 -18.978 1.00 94.75 95 ALA A C 1
ATOM 677 O O . ALA A 1 95 ? 3.050 -5.243 -19.953 1.00 94.75 95 ALA A O 1
ATOM 678 N N . ASN A 1 96 ? 3.136 -4.950 -17.729 1.00 95.25 96 ASN A N 1
ATOM 679 C CA . ASN A 1 96 ? 2.374 -6.125 -17.355 1.00 95.25 96 ASN A CA 1
ATOM 680 C C . ASN A 1 96 ? 1.044 -5.689 -16.716 1.00 95.25 96 ASN A C 1
ATOM 682 O O . ASN A 1 96 ? 1.015 -5.374 -15.526 1.00 95.25 96 ASN A O 1
ATOM 686 N N . PRO A 1 97 ? -0.072 -5.691 -17.466 1.00 96.00 97 PRO A N 1
ATOM 687 C CA . PRO A 1 97 ? -1.370 -5.267 -16.944 1.00 96.00 97 PRO A CA 1
ATOM 688 C C . PRO A 1 97 ? -1.971 -6.237 -15.913 1.00 96.00 97 PRO A C 1
ATOM 690 O O . PRO A 1 97 ? -2.959 -5.888 -15.275 1.00 96.00 97 PRO A O 1
ATOM 693 N N . ALA A 1 98 ? -1.409 -7.440 -15.746 1.00 95.81 98 ALA A N 1
ATOM 694 C CA . ALA A 1 98 ? -1.908 -8.438 -14.800 1.00 95.81 98 ALA A CA 1
ATOM 695 C C . ALA A 1 98 ? -1.430 -8.208 -13.356 1.00 95.81 98 ALA A C 1
ATOM 697 O O . ALA A 1 98 ? -1.889 -8.900 -12.450 1.00 95.81 98 ALA A O 1
ATOM 698 N N . ILE A 1 99 ? -0.513 -7.263 -13.127 1.00 97.06 99 ILE A N 1
ATOM 699 C CA . ILE A 1 99 ? -0.056 -6.919 -11.778 1.00 97.06 99 ILE A CA 1
ATOM 700 C C . ILE A 1 99 ? -1.205 -6.266 -11.011 1.00 97.06 99 ILE A C 1
ATOM 702 O O . ILE A 1 99 ? -1.782 -5.275 -11.464 1.00 97.06 99 ILE A O 1
ATOM 706 N N . ALA A 1 100 ? -1.498 -6.823 -9.841 1.00 98.06 100 ALA A N 1
ATOM 707 C CA . ALA A 1 100 ? -2.440 -6.300 -8.867 1.00 98.06 100 ALA A CA 1
ATOM 708 C C . ALA A 1 100 ? -1.892 -6.595 -7.466 1.00 98.06 100 ALA A C 1
ATOM 710 O O . ALA A 1 100 ? -1.785 -7.755 -7.070 1.00 98.06 100 ALA A O 1
ATOM 711 N N . LEU A 1 101 ? -1.509 -5.546 -6.744 1.00 98.75 101 LEU A N 1
ATOM 712 C CA . LEU A 1 101 ? -0.957 -5.627 -5.393 1.00 98.75 101 LEU A CA 1
ATOM 713 C C . LEU A 1 101 ? -1.772 -4.753 -4.440 1.00 98.75 101 LEU A C 1
ATOM 715 O O . LEU A 1 101 ? -2.414 -3.789 -4.863 1.00 98.75 101 LEU A O 1
ATOM 719 N N . MET A 1 102 ? -1.736 -5.082 -3.151 1.00 98.81 102 MET A N 1
ATOM 720 C CA . MET A 1 102 ? -2.524 -4.417 -2.117 1.00 98.81 102 MET A CA 1
ATOM 721 C C . MET A 1 102 ? -1.720 -4.230 -0.827 1.00 98.81 102 MET A C 1
ATOM 723 O O . MET A 1 102 ? -0.940 -5.098 -0.453 1.00 98.81 102 MET A O 1
ATOM 727 N N . ALA A 1 103 ? -1.945 -3.126 -0.114 1.00 98.88 103 ALA A N 1
ATOM 728 C CA . ALA A 1 103 ? -1.466 -2.951 1.259 1.00 98.88 103 ALA A CA 1
ATOM 729 C C . ALA A 1 103 ? -2.530 -2.253 2.118 1.00 98.88 103 ALA A C 1
ATOM 731 O O . ALA A 1 103 ? -2.863 -1.094 1.878 1.00 98.88 103 ALA A O 1
ATOM 732 N N . THR A 1 104 ? -3.060 -2.944 3.122 1.00 98.81 104 THR A N 1
ATOM 733 C CA . THR A 1 104 ? -3.986 -2.394 4.119 1.00 98.81 104 THR A CA 1
ATOM 734 C C . THR A 1 104 ? -3.187 -1.757 5.256 1.00 98.81 104 THR A C 1
ATOM 736 O O . THR A 1 104 ? -2.371 -2.422 5.888 1.00 98.81 104 THR A O 1
ATOM 739 N N . LEU A 1 105 ? -3.417 -0.468 5.518 1.00 98.38 105 LEU A N 1
ATOM 740 C CA . LEU A 1 105 ? -2.558 0.363 6.374 1.00 98.38 105 LEU A CA 1
ATOM 741 C C . LEU A 1 105 ? -3.128 0.579 7.785 1.00 98.38 105 LEU A C 1
ATOM 743 O O . LEU A 1 105 ? -2.378 0.846 8.720 1.00 98.38 105 LEU A O 1
ATOM 747 N N . GLY A 1 106 ? -4.451 0.471 7.942 1.00 97.62 106 GLY A N 1
ATOM 748 C CA . GLY A 1 106 ? -5.162 0.815 9.179 1.00 97.62 106 GLY A CA 1
ATOM 749 C C . GLY A 1 106 ? -5.816 2.195 9.117 1.00 97.62 106 GLY A C 1
ATOM 750 O O . GLY A 1 106 ? -5.969 2.768 8.047 1.00 97.62 106 GLY A O 1
ATOM 751 N N . THR A 1 107 ? -6.249 2.732 10.259 1.00 96.25 107 THR A N 1
ATOM 752 C CA . THR A 1 107 ? -6.994 4.011 10.326 1.00 96.25 107 THR A CA 1
ATOM 753 C C . THR A 1 107 ? -6.099 5.249 10.431 1.00 96.25 107 THR A C 1
ATOM 755 O O . THR A 1 107 ? -6.596 6.370 10.455 1.00 96.25 107 THR A O 1
ATOM 758 N N . THR A 1 108 ? -4.786 5.052 10.544 1.00 93.81 108 THR A N 1
ATOM 759 C CA . THR A 1 108 ? -3.785 6.121 10.614 1.00 93.81 108 THR A CA 1
ATOM 760 C C . THR A 1 108 ? -2.823 5.931 9.457 1.00 93.81 108 THR A C 1
ATOM 762 O O . THR A 1 108 ? -2.336 4.821 9.245 1.00 93.81 108 THR A O 1
ATOM 765 N N . ALA A 1 109 ? -2.545 6.995 8.709 1.00 92.44 109 ALA A N 1
ATOM 766 C CA . ALA A 1 109 ? -1.609 6.907 7.604 1.00 92.44 109 ALA A CA 1
ATOM 767 C C . ALA A 1 109 ? -0.172 6.714 8.124 1.00 92.44 109 ALA A C 1
ATOM 769 O O . ALA A 1 109 ? 0.276 7.469 8.993 1.00 92.44 109 ALA A O 1
ATOM 770 N N . PRO A 1 110 ? 0.572 5.712 7.623 1.00 95.25 110 PRO A N 1
ATOM 771 C CA . PRO A 1 110 ? 1.999 5.631 7.877 1.00 95.25 110 PRO A CA 1
ATOM 772 C C . PRO A 1 110 ? 2.729 6.727 7.089 1.00 95.25 110 PRO A C 1
ATOM 774 O O . PRO A 1 110 ? 2.195 7.295 6.139 1.00 95.25 110 PRO A O 1
ATOM 777 N N . LYS A 1 111 ? 3.980 7.013 7.458 1.00 95.69 111 LYS A N 1
ATOM 778 C CA . LYS A 1 111 ? 4.826 7.927 6.671 1.00 95.69 111 LYS A CA 1
ATOM 779 C C . LYS A 1 111 ? 5.318 7.273 5.385 1.00 95.69 111 LYS A C 1
ATOM 781 O O . LYS A 1 111 ? 5.415 7.934 4.354 1.00 95.69 111 LYS A O 1
ATOM 786 N N . GLU A 1 112 ? 5.624 5.984 5.469 1.00 97.88 112 GLU A N 1
ATOM 787 C CA . GLU A 1 112 ? 6.188 5.185 4.392 1.00 97.88 112 GLU A CA 1
ATOM 788 C C . GLU A 1 112 ? 5.511 3.817 4.308 1.00 97.88 112 GLU A C 1
ATOM 790 O O . GLU A 1 112 ? 5.031 3.286 5.313 1.00 97.88 112 GLU A O 1
ATOM 795 N N . VAL A 1 113 ? 5.462 3.254 3.103 1.00 98.62 113 VAL A N 1
ATOM 796 C CA . VAL A 1 113 ? 4.910 1.921 2.860 1.00 98.62 113 VAL A CA 1
ATOM 797 C C . VAL A 1 113 ? 5.557 1.251 1.651 1.00 98.62 113 VAL A C 1
ATOM 799 O O . VAL A 1 113 ? 5.806 1.888 0.629 1.00 98.62 113 VAL A O 1
ATOM 802 N N . THR A 1 114 ? 5.760 -0.057 1.735 1.00 98.75 114 THR A N 1
ATOM 803 C CA . THR A 1 114 ? 6.132 -0.905 0.604 1.00 98.75 114 THR A CA 1
ATOM 804 C C . THR A 1 114 ? 4.958 -1.807 0.230 1.00 98.75 114 THR A C 1
ATOM 806 O O . THR A 1 114 ? 4.482 -2.612 1.031 1.00 98.75 114 THR A O 1
ATOM 809 N N . VAL A 1 115 ? 4.477 -1.693 -1.007 1.00 98.88 115 VAL A N 1
ATOM 810 C CA . VAL A 1 115 ? 3.428 -2.565 -1.551 1.00 98.88 115 VAL A CA 1
ATOM 811 C C . VAL A 1 115 ? 4.093 -3.650 -2.392 1.00 98.88 115 VAL A C 1
ATOM 813 O O . VAL A 1 115 ? 4.739 -3.356 -3.397 1.00 98.88 115 VAL A O 1
ATOM 816 N N . ASN A 1 116 ? 3.957 -4.901 -1.965 1.00 98.81 116 ASN A N 1
ATOM 817 C CA . ASN A 1 116 ? 4.578 -6.063 -2.590 1.00 98.81 116 ASN A CA 1
ATOM 818 C C . ASN A 1 116 ? 3.732 -7.324 -2.357 1.00 98.81 116 ASN A C 1
ATOM 820 O O . ASN A 1 116 ? 2.595 -7.254 -1.881 1.00 98.81 116 ASN A O 1
ATOM 824 N N . GLU A 1 117 ? 4.267 -8.494 -2.691 1.00 98.44 117 GLU A N 1
ATOM 825 C CA . GLU A 1 117 ? 3.573 -9.769 -2.519 1.00 98.44 117 GLU A CA 1
ATOM 826 C C . GLU A 1 117 ? 3.250 -10.077 -1.054 1.00 98.44 117 GLU A C 1
ATOM 828 O O . GLU A 1 117 ? 2.147 -10.539 -0.763 1.00 98.44 117 GLU A O 1
ATOM 833 N N . LEU A 1 118 ? 4.168 -9.800 -0.122 1.00 98.62 118 LEU A N 1
ATOM 834 C CA . LEU A 1 118 ? 3.951 -10.076 1.299 1.00 98.62 118 LEU A CA 1
ATOM 835 C C . LEU A 1 118 ? 2.854 -9.181 1.871 1.00 98.62 118 LEU A C 1
ATOM 837 O O . LEU A 1 118 ? 1.934 -9.681 2.522 1.00 98.62 118 LEU A O 1
ATOM 841 N N . THR A 1 119 ? 2.898 -7.875 1.593 1.00 98.81 119 THR A N 1
ATOM 842 C CA . THR A 1 119 ? 1.854 -6.955 2.062 1.00 98.81 119 THR A CA 1
ATOM 843 C C . THR A 1 119 ? 0.510 -7.244 1.403 1.00 98.81 119 THR A C 1
ATOM 845 O O . THR A 1 119 ? -0.521 -7.149 2.073 1.00 98.81 119 THR A O 1
ATOM 848 N N . THR A 1 120 ? 0.507 -7.738 0.161 1.00 98.75 120 THR A N 1
ATOM 849 C CA . THR A 1 120 ? -0.710 -8.224 -0.508 1.00 98.75 120 THR A CA 1
ATOM 850 C C . THR A 1 120 ? -1.282 -9.444 0.203 1.00 98.75 120 THR A C 1
ATOM 852 O O . THR A 1 120 ? -2.460 -9.441 0.559 1.00 98.75 120 THR A O 1
ATOM 855 N N . VAL A 1 121 ? -0.462 -10.465 0.477 1.00 98.56 121 VAL A N 1
ATOM 856 C CA . VAL A 1 121 ? -0.899 -11.673 1.195 1.00 98.56 121 VAL A CA 1
ATOM 857 C C . VAL A 1 121 ? -1.438 -11.317 2.577 1.00 98.56 121 VAL A C 1
ATOM 859 O O . VAL A 1 121 ? -2.524 -11.769 2.928 1.00 98.56 121 VAL A O 1
ATOM 862 N N . ALA A 1 122 ? -0.746 -10.469 3.339 1.00 98.75 122 ALA A N 1
ATOM 863 C CA . ALA A 1 122 ? -1.206 -10.053 4.662 1.00 98.75 122 ALA A CA 1
ATOM 864 C C . ALA A 1 122 ? -2.544 -9.300 4.612 1.00 98.75 122 ALA A C 1
ATOM 866 O O . ALA A 1 122 ? -3.446 -9.573 5.408 1.00 98.75 122 ALA A O 1
ATOM 867 N N . SER A 1 123 ? -2.696 -8.388 3.651 1.00 98.81 123 SER A N 1
ATOM 868 C CA . SER A 1 123 ? -3.921 -7.603 3.461 1.00 98.81 123 SER A CA 1
ATOM 869 C C . SER A 1 123 ? -5.103 -8.486 3.078 1.00 98.81 123 SER A C 1
ATOM 871 O O . SER A 1 123 ? -6.176 -8.383 3.671 1.00 98.81 123 SER A O 1
ATOM 873 N N . VAL A 1 124 ? -4.895 -9.390 2.118 1.00 98.44 124 VAL A N 1
ATOM 874 C CA . VAL A 1 124 ? -5.941 -10.294 1.634 1.00 98.44 124 VAL A CA 1
ATOM 875 C C . VAL A 1 124 ? -6.295 -11.342 2.680 1.00 98.44 124 VAL A C 1
ATOM 877 O O . VAL A 1 124 ? -7.471 -11.625 2.867 1.00 98.44 124 VAL A O 1
ATOM 880 N N . TRP A 1 125 ? -5.315 -11.885 3.402 1.00 98.44 125 TRP A N 1
ATOM 881 C CA . TRP A 1 125 ? -5.553 -12.890 4.437 1.00 98.44 125 TRP A CA 1
ATOM 882 C C . TRP A 1 125 ? -6.372 -12.334 5.603 1.00 98.44 125 TRP A C 1
ATOM 884 O O . TRP 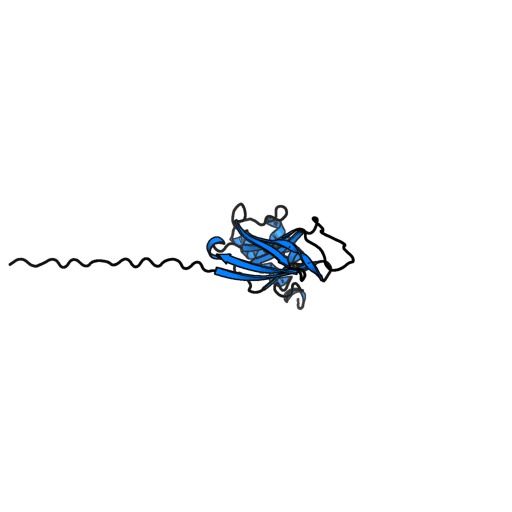A 1 125 ? -7.371 -12.923 6.005 1.00 98.44 125 TRP A O 1
ATOM 894 N N . THR A 1 126 ? -5.971 -11.179 6.136 1.00 98.50 126 THR A N 1
ATOM 895 C CA . THR A 1 126 ? -6.640 -10.564 7.296 1.00 98.50 126 THR A CA 1
ATOM 896 C C . THR A 1 126 ? -7.996 -9.948 6.945 1.00 98.50 126 THR A C 1
ATOM 898 O O . THR A 1 126 ? -8.889 -9.899 7.794 1.00 98.50 126 THR A O 1
ATOM 901 N N . GLY A 1 127 ? -8.159 -9.483 5.701 1.00 98.38 127 GLY A N 1
ATOM 902 C CA . GLY A 1 127 ? -9.359 -8.817 5.201 1.00 98.38 127 GLY A CA 1
ATOM 903 C C . GLY A 1 127 ? -10.261 -9.670 4.307 1.00 98.38 127 GLY A C 1
ATOM 904 O O . GLY A 1 127 ? -11.187 -9.115 3.723 1.00 98.38 127 GLY A O 1
ATOM 905 N N . ALA A 1 128 ? -10.020 -10.977 4.167 1.00 98.31 128 ALA A N 1
ATOM 906 C CA . ALA A 1 128 ? -10.669 -11.838 3.168 1.00 98.31 128 ALA A CA 1
ATOM 907 C C . ALA A 1 128 ? -12.205 -11.727 3.150 1.00 98.31 128 ALA A C 1
ATOM 909 O O . ALA A 1 128 ? -12.822 -11.632 2.092 1.00 98.31 128 ALA A O 1
ATOM 910 N N . GLN A 1 129 ? -12.825 -11.687 4.328 1.00 97.75 129 GLN A N 1
ATOM 911 C CA . GLN A 1 129 ? -14.272 -11.567 4.521 1.00 97.75 129 GLN A CA 1
ATOM 912 C C . GLN A 1 129 ? -14.862 -10.222 4.061 1.00 97.75 129 GLN A C 1
ATOM 914 O O . GLN A 1 129 ? -16.076 -10.107 3.916 1.00 97.75 129 GLN A O 1
ATOM 919 N N . PHE A 1 130 ? -14.016 -9.212 3.852 1.00 98.44 130 PHE A N 1
ATOM 920 C CA . PHE A 1 130 ? -14.376 -7.854 3.436 1.00 98.44 130 PHE A CA 1
ATOM 921 C C . PHE A 1 130 ? -13.980 -7.551 1.986 1.00 98.44 130 PHE A C 1
ATOM 923 O O . PHE A 1 130 ? -14.161 -6.426 1.521 1.00 98.44 130 PHE A O 1
ATOM 930 N N . LEU A 1 131 ? -13.416 -8.528 1.270 1.00 97.88 131 LEU A N 1
ATOM 931 C CA . LEU A 1 131 ? -12.912 -8.339 -0.084 1.00 97.88 131 LEU A CA 1
ATOM 932 C C . LEU A 1 131 ? -13.895 -8.834 -1.143 1.00 97.88 131 LEU A C 1
ATOM 934 O O . LEU A 1 131 ? -14.375 -9.967 -1.119 1.00 97.88 131 LEU A O 1
ATOM 938 N N . LYS A 1 132 ? -14.120 -7.988 -2.151 1.00 96.75 132 LYS A N 1
ATOM 939 C CA . LYS A 1 132 ? -14.737 -8.363 -3.426 1.00 96.75 132 LYS A CA 1
ATOM 940 C C . LYS A 1 132 ? -13.820 -7.927 -4.564 1.00 96.75 132 LYS A C 1
ATOM 942 O O . LYS A 1 132 ? -13.837 -6.772 -4.985 1.00 96.75 132 LYS A O 1
ATOM 947 N N . GLY A 1 133 ? -13.004 -8.856 -5.060 1.00 92.75 133 GLY A N 1
ATOM 948 C CA . GLY A 1 133 ? -11.858 -8.493 -5.895 1.00 92.75 133 GLY A CA 1
ATOM 949 C C . GLY A 1 133 ? -10.861 -7.686 -5.062 1.00 92.75 133 GLY A C 1
ATOM 950 O O . GLY A 1 133 ? -10.464 -8.133 -3.995 1.00 92.75 133 GLY A O 1
ATOM 951 N N . GLU A 1 134 ? -10.506 -6.487 -5.519 1.00 92.88 134 GLU A N 1
ATOM 952 C CA . GLU A 1 134 ? -9.621 -5.560 -4.786 1.00 92.88 134 GLU A CA 1
ATOM 953 C C . GLU A 1 134 ? -10.384 -4.524 -3.949 1.00 92.88 134 GLU A C 1
ATOM 955 O O . GLU A 1 134 ? -9.786 -3.682 -3.286 1.00 92.88 134 GLU A O 1
ATOM 960 N N . THR A 1 135 ? -11.715 -4.546 -3.998 1.00 97.94 135 THR A N 1
ATOM 961 C CA . THR A 1 135 ? -12.541 -3.638 -3.208 1.00 97.94 135 THR A CA 1
ATOM 962 C C . THR A 1 135 ? -12.628 -4.160 -1.783 1.00 97.94 135 THR A C 1
ATOM 964 O O . THR A 1 135 ? -13.235 -5.208 -1.554 1.00 97.94 135 THR A O 1
ATOM 967 N N . LEU A 1 136 ? -12.044 -3.415 -0.844 1.00 98.38 136 LEU A N 1
ATOM 968 C CA . LEU A 1 136 ? -12.172 -3.653 0.590 1.00 98.38 136 LEU A CA 1
ATOM 969 C C . LEU A 1 136 ? -13.316 -2.805 1.157 1.00 98.38 136 LEU A C 1
ATOM 971 O O . LEU A 1 136 ? -13.279 -1.577 1.052 1.00 98.38 136 LEU A O 1
ATOM 975 N N . SER A 1 137 ? -14.319 -3.446 1.756 1.00 98.50 137 SER A N 1
ATOM 976 C CA . SER A 1 137 ? -15.394 -2.750 2.466 1.00 98.50 137 SER A CA 1
ATOM 977 C C . SER A 1 137 ? -16.150 -3.628 3.461 1.00 98.50 137 SER A C 1
ATOM 979 O O . SER A 1 137 ? -16.155 -4.855 3.382 1.00 98.50 137 SER A O 1
ATOM 981 N N . GLY A 1 138 ? -16.797 -2.992 4.435 1.00 97.69 138 GLY A N 1
ATOM 982 C CA . GLY A 1 138 ? -17.455 -3.695 5.529 1.00 97.69 138 GLY A CA 1
ATOM 983 C C . GLY A 1 138 ? -17.783 -2.781 6.700 1.00 97.69 138 GLY A C 1
ATOM 984 O O . GLY A 1 138 ? -17.576 -1.573 6.649 1.00 97.69 138 GLY A O 1
ATOM 985 N N . HIS A 1 139 ? -18.301 -3.363 7.779 1.00 97.38 139 HIS A N 1
ATOM 986 C CA . HIS A 1 139 ? -18.585 -2.601 8.992 1.00 97.38 139 HIS A CA 1
ATOM 987 C C . HIS A 1 139 ? -17.283 -2.112 9.652 1.00 97.38 139 HIS A C 1
ATOM 989 O O . HIS A 1 139 ? -16.288 -2.843 9.721 1.00 97.38 139 HIS A O 1
ATOM 995 N N . ALA A 1 140 ? -17.309 -0.893 10.196 1.00 95.94 140 ALA A N 1
ATOM 996 C CA . ALA A 1 140 ? -16.110 -0.177 10.641 1.00 95.94 140 ALA A CA 1
ATOM 997 C C . ALA A 1 140 ? -15.250 -0.959 11.653 1.00 95.94 140 ALA A C 1
ATOM 999 O O . ALA A 1 140 ? -14.032 -1.057 11.505 1.00 95.94 140 ALA A O 1
ATOM 1000 N N . LEU A 1 141 ? -15.874 -1.571 12.669 1.00 97.69 141 LEU A N 1
ATOM 1001 C CA . LEU A 1 141 ? -15.141 -2.337 13.686 1.00 97.69 141 LEU A CA 1
ATOM 1002 C C . LEU A 1 141 ? -14.402 -3.545 13.089 1.00 97.69 141 LEU A C 1
ATOM 1004 O O . LEU A 1 141 ? -13.272 -3.828 13.477 1.00 97.69 141 LEU A O 1
ATOM 1008 N N . GLY A 1 142 ? -15.028 -4.252 12.149 1.00 98.12 142 GLY A N 1
ATOM 1009 C CA . GLY A 1 142 ? -14.463 -5.453 11.543 1.00 98.12 142 GLY A CA 1
ATOM 1010 C C . GLY A 1 142 ? -13.275 -5.122 10.657 1.00 98.12 142 GLY A C 1
ATOM 1011 O O . GLY A 1 142 ? -12.222 -5.744 10.788 1.00 98.12 142 GLY A O 1
ATOM 1012 N N . LEU A 1 143 ? -13.410 -4.082 9.833 1.00 98.44 143 LEU A N 1
ATOM 1013 C CA . LEU A 1 143 ? -12.307 -3.546 9.038 1.00 98.44 143 LEU A CA 1
ATOM 1014 C C . LEU A 1 143 ? -11.143 -3.100 9.929 1.00 98.44 143 LEU A C 1
ATOM 1016 O O . LEU A 1 143 ? -9.987 -3.425 9.652 1.00 98.44 143 LEU A O 1
ATOM 1020 N N . LYS A 1 144 ? -11.430 -2.406 11.036 1.00 98.38 144 LYS A N 1
ATOM 1021 C CA . LYS A 1 144 ? -10.398 -1.978 11.985 1.00 98.38 144 LYS A CA 1
ATOM 1022 C C . LYS A 1 144 ? -9.649 -3.167 12.596 1.00 98.38 144 LYS A C 1
ATOM 1024 O O . LYS A 1 144 ? -8.425 -3.143 12.644 1.00 98.38 144 LYS A O 1
ATOM 1029 N N . ILE A 1 145 ? -10.357 -4.214 13.020 1.00 98.50 145 ILE A N 1
ATOM 1030 C CA . ILE A 1 145 ? -9.732 -5.435 13.554 1.00 98.50 145 ILE A CA 1
ATOM 1031 C C . ILE A 1 145 ? -8.895 -6.139 12.477 1.00 98.50 145 ILE A C 1
ATOM 1033 O O . ILE A 1 145 ? -7.755 -6.511 12.745 1.00 98.50 145 ILE A O 1
ATOM 1037 N N . ALA A 1 146 ? -9.429 -6.301 11.264 1.00 98.50 146 ALA A N 1
ATOM 1038 C CA . ALA A 1 146 ? -8.715 -6.923 10.150 1.00 98.50 146 ALA A CA 1
ATOM 1039 C C . ALA A 1 146 ? -7.420 -6.166 9.824 1.00 98.50 146 ALA A C 1
ATOM 1041 O O . ALA A 1 146 ? -6.334 -6.737 9.879 1.00 98.50 146 ALA A O 1
ATOM 1042 N N . SER A 1 147 ? -7.521 -4.857 9.585 1.00 98.50 147 SER A N 1
ATOM 1043 C CA . SER A 1 147 ? -6.360 -4.005 9.302 1.00 98.50 147 SER A CA 1
ATOM 1044 C C . SER A 1 147 ? -5.332 -3.994 10.436 1.00 98.50 147 SER A C 1
ATOM 1046 O O . SER A 1 147 ? -4.135 -4.042 10.173 1.00 98.50 147 SER A O 1
ATOM 1048 N N . GLY A 1 148 ? -5.777 -4.026 11.696 1.00 98.12 148 GLY A N 1
ATOM 1049 C CA . GLY A 1 148 ? -4.893 -4.087 12.861 1.00 98.12 148 GLY A CA 1
ATOM 1050 C C . GLY A 1 148 ? -4.082 -5.382 12.980 1.00 98.12 148 GLY A C 1
ATOM 1051 O O . GLY A 1 148 ? -3.099 -5.402 13.712 1.00 98.12 148 GLY A O 1
ATOM 1052 N N . ASN A 1 149 ? -4.450 -6.446 12.258 1.00 98.44 149 ASN A N 1
ATOM 1053 C CA . ASN A 1 149 ? -3.684 -7.695 12.210 1.00 98.44 149 ASN A CA 1
ATOM 1054 C C . ASN A 1 149 ? -2.636 -7.727 11.089 1.00 98.44 149 ASN A C 1
ATOM 1056 O O . ASN A 1 149 ? -1.774 -8.602 11.105 1.00 98.44 149 ASN A O 1
ATOM 1060 N N . VAL A 1 150 ? -2.673 -6.794 10.131 1.00 98.69 150 VAL A N 1
ATOM 1061 C CA . VAL A 1 150 ? -1.697 -6.749 9.028 1.00 98.69 150 VAL A CA 1
ATOM 1062 C C . VAL A 1 150 ? -0.260 -6.617 9.548 1.00 98.69 150 VAL A C 1
ATOM 1064 O O . VAL A 1 150 ? 0.571 -7.426 9.131 1.00 98.69 150 VAL A O 1
ATOM 1067 N N . PRO A 1 151 ? 0.047 -5.720 10.513 1.00 98.06 151 PRO A N 1
ATOM 1068 C CA . PRO A 1 151 ? 1.404 -5.584 11.040 1.00 98.06 151 PRO A CA 1
ATOM 1069 C C . PRO A 1 151 ? 1.951 -6.833 11.745 1.00 98.06 151 PRO A C 1
ATOM 1071 O O . PRO A 1 151 ? 3.158 -6.963 11.903 1.00 98.06 151 PRO A O 1
ATOM 1074 N N . ASN A 1 152 ? 1.095 -7.778 12.157 1.00 97.81 152 ASN A N 1
ATOM 1075 C CA . ASN A 1 152 ? 1.566 -9.044 12.726 1.00 97.81 152 ASN A CA 1
ATOM 1076 C C . ASN A 1 152 ? 2.243 -9.914 11.655 1.00 97.81 152 ASN A C 1
ATOM 1078 O O . ASN A 1 152 ? 3.191 -10.633 11.956 1.00 97.81 152 ASN A O 1
ATOM 1082 N N . LEU A 1 153 ? 1.772 -9.836 10.407 1.00 98.38 153 LEU A N 1
ATOM 1083 C CA . LEU A 1 153 ? 2.277 -10.633 9.287 1.00 98.38 153 LEU A CA 1
ATOM 1084 C C . LEU A 1 153 ? 3.412 -9.939 8.535 1.00 98.38 153 LEU A C 1
ATOM 1086 O O . LEU A 1 153 ? 4.328 -10.612 8.061 1.00 98.38 153 LEU A O 1
ATOM 1090 N N . VAL A 1 154 ? 3.357 -8.610 8.423 1.00 98.62 154 VAL A N 1
ATOM 1091 C CA . VAL A 1 154 ? 4.294 -7.812 7.621 1.00 98.62 154 VAL A CA 1
ATOM 1092 C C . VAL A 1 154 ? 4.721 -6.534 8.321 1.00 98.62 154 VAL A C 1
ATOM 1094 O O . VAL A 1 154 ? 3.935 -5.900 9.014 1.00 98.62 154 VAL A O 1
ATOM 1097 N N . ASP A 1 155 ? 5.950 -6.106 8.074 1.00 98.25 155 ASP A N 1
ATOM 1098 C CA . ASP A 1 155 ? 6.369 -4.737 8.351 1.00 98.25 155 ASP A CA 1
ATOM 1099 C C . ASP A 1 155 ? 5.996 -3.871 7.139 1.00 98.25 155 ASP A C 1
ATOM 1101 O O . ASP A 1 155 ? 6.494 -4.079 6.033 1.00 98.25 155 ASP A O 1
ATOM 1105 N N . LEU A 1 156 ? 5.072 -2.924 7.322 1.00 98.31 156 LEU A N 1
ATOM 1106 C CA . LEU A 1 156 ? 4.536 -2.124 6.215 1.00 98.31 156 LEU A CA 1
ATOM 1107 C C . LEU A 1 156 ? 5.576 -1.193 5.586 1.00 98.31 156 LEU A C 1
ATOM 1109 O O . LEU A 1 156 ? 5.475 -0.923 4.393 1.00 98.31 156 LEU A O 1
ATOM 1113 N N . ALA A 1 157 ? 6.557 -0.708 6.349 1.00 97.94 157 ALA A N 1
ATOM 1114 C CA . ALA A 1 157 ? 7.574 0.209 5.841 1.00 97.94 157 ALA A CA 1
ATOM 1115 C C . ALA A 1 157 ? 8.531 -0.518 4.888 1.00 97.94 157 ALA A C 1
ATOM 1117 O O . ALA A 1 157 ? 8.757 -0.090 3.756 1.00 97.94 157 ALA A O 1
ATOM 1118 N N . THR A 1 158 ? 9.037 -1.666 5.327 1.00 97.69 158 THR A N 1
ATOM 1119 C CA . THR A 1 158 ? 10.026 -2.471 4.597 1.00 97.69 158 THR A CA 1
ATOM 1120 C C . THR A 1 158 ? 9.388 -3.430 3.590 1.00 97.69 158 THR A C 1
ATOM 1122 O O . THR A 1 158 ? 10.053 -3.887 2.662 1.00 97.69 158 THR A O 1
ATOM 1125 N N . GLY A 1 159 ? 8.111 -3.774 3.782 1.00 98.00 159 GLY A N 1
ATOM 1126 C CA . GLY A 1 159 ? 7.423 -4.837 3.051 1.00 98.00 159 GLY A CA 1
ATOM 1127 C C . GLY A 1 159 ? 7.915 -6.244 3.412 1.00 98.00 159 GLY A C 1
ATOM 1128 O O . GLY A 1 159 ? 7.630 -7.187 2.675 1.00 98.00 159 GLY A O 1
ATOM 1129 N N . GLY A 1 160 ? 8.693 -6.385 4.490 1.00 98.19 160 GLY A N 1
ATOM 1130 C CA . GLY A 1 160 ? 9.218 -7.653 4.992 1.00 98.19 160 GLY A CA 1
ATOM 1131 C C . GLY A 1 160 ? 8.266 -8.357 5.960 1.00 98.19 160 GLY A C 1
ATOM 1132 O O . GLY A 1 160 ? 7.113 -7.965 6.125 1.00 98.19 160 GLY A O 1
ATOM 1133 N N . LEU A 1 161 ? 8.758 -9.408 6.621 1.00 98.12 161 LEU A N 1
ATOM 1134 C CA . LEU A 1 161 ? 7.999 -10.136 7.643 1.00 98.12 161 LEU A CA 1
ATOM 1135 C C . LEU A 1 161 ? 7.731 -9.246 8.861 1.00 98.12 161 LEU A C 1
ATOM 1137 O O . LEU A 1 161 ? 8.612 -8.506 9.291 1.00 98.12 161 LEU A O 1
ATOM 1141 N N . GLY A 1 162 ? 6.537 -9.346 9.433 1.00 97.62 162 GLY A N 1
ATOM 1142 C CA . GLY A 1 162 ? 6.169 -8.640 10.658 1.00 97.62 162 GLY A CA 1
ATOM 1143 C C . GLY A 1 162 ? 6.800 -9.275 11.901 1.00 97.62 162 GLY A C 1
ATOM 1144 O O . GLY A 1 162 ? 7.216 -10.437 11.854 1.00 97.62 162 GLY A O 1
ATOM 1145 N N . PRO A 1 163 ? 6.855 -8.549 13.031 1.00 95.00 163 PRO A N 1
ATOM 1146 C CA . PRO A 1 163 ? 7.516 -9.005 14.253 1.00 95.00 163 PRO A CA 1
ATOM 1147 C C . PRO A 1 163 ? 6.968 -10.334 14.786 1.00 95.00 163 PRO A C 1
ATOM 1149 O O . PRO A 1 163 ? 7.755 -11.174 15.198 1.00 95.00 163 PRO A O 1
ATOM 1152 N N . VAL A 1 164 ? 5.652 -10.570 14.713 1.00 96.69 164 VAL A N 1
ATOM 1153 C CA . VAL A 1 164 ? 5.044 -11.822 15.211 1.00 96.69 164 VAL A CA 1
ATOM 1154 C C . VAL A 1 164 ? 5.464 -13.033 14.373 1.00 96.69 164 VAL A C 1
ATOM 1156 O O . VAL A 1 164 ? 5.613 -14.127 14.899 1.00 96.69 164 VAL A O 1
ATOM 1159 N N . ILE A 1 165 ? 5.675 -12.862 13.064 1.00 95.69 165 ILE A N 1
ATOM 1160 C CA . ILE A 1 165 ? 6.188 -13.948 12.214 1.00 95.69 165 ILE A CA 1
ATOM 1161 C C . ILE A 1 165 ? 7.678 -14.198 12.463 1.00 95.69 165 ILE A C 1
ATOM 1163 O O . ILE A 1 165 ? 8.132 -15.335 12.353 1.00 95.69 165 ILE A O 1
ATOM 1167 N N . GLN A 1 166 ? 8.443 -13.148 12.766 1.00 95.06 166 GLN A N 1
ATOM 1168 C CA . GLN A 1 166 ? 9.874 -13.270 13.041 1.00 95.06 166 GLN A CA 1
ATOM 1169 C C . GLN A 1 166 ? 10.167 -13.885 14.420 1.00 95.06 166 GLN A C 1
ATOM 1171 O O . GLN A 1 166 ? 11.196 -14.544 14.563 1.00 95.0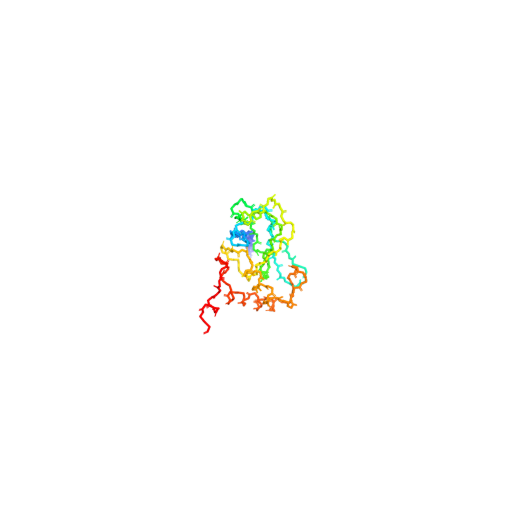6 166 GLN A O 1
ATOM 1176 N N . ASP A 1 167 ? 9.281 -13.687 15.401 1.00 94.56 167 ASP A N 1
ATOM 1177 C CA . ASP A 1 167 ? 9.422 -14.155 16.788 1.00 94.56 167 ASP A CA 1
ATOM 1178 C C . ASP A 1 167 ? 8.050 -14.587 17.371 1.00 94.56 167 ASP A C 1
ATOM 1180 O O . ASP A 1 167 ? 7.362 -13.767 17.987 1.00 94.56 167 ASP A O 1
ATOM 1184 N N . PRO A 1 168 ? 7.598 -15.829 17.097 1.00 84.75 168 PRO A N 1
ATOM 1185 C CA . PRO A 1 168 ? 6.256 -16.317 17.444 1.00 84.75 168 PRO A CA 1
ATOM 1186 C C . PRO A 1 168 ? 6.075 -16.790 18.896 1.00 84.75 168 PRO A C 1
ATOM 1188 O O . PRO A 1 168 ? 7.024 -17.357 19.486 1.00 84.75 168 PRO A O 1
#

Radius of gyration: 21.35 Å; chains: 1; bounding box: 48×75×56 Å

Sequence (168 aa):
MRLPFLAFAFVTAAFGQVASAEQLVGNINGGGGPIAKSTVTLWAAGEGAPTKLSETSTGDDGAFRFEFDIQKAGGDVLYLTARGGEPKIGGSQGANPAIALMATLGTTAPKEVTVNELTTVASVWTGAQFLKGETLSGHALGLKIASGNVPNLVDLATGGLGPVIQDP

Secondary structure (DSSP, 8-state):
-PPPP---------------EEEEEEEEEETTEEEET-EEEEEEE-SSSPEEEEEEE--TTSEEEEEEEGGGGTTPEEEEEEE--EESSTT--S--TT-EEEEEEESS--SEEEESHHHHHHHHHHHGGGEETTEE---HHHHHHHHHHHHHHB-TTTSSB-HHHH--

pLDDT: mean 91.36, std 14.31, range [40.75, 98.88]